Protein AF-A0A7J4BBR5-F1 (afdb_monomer)

Sequence (104 aa):
MASVSELLADIKDKISRIERDLGEEKISLDKLHELRETANTILPEIKSCRKQVESYPPEHEETKKQILKELDGYEERYLDLAIKLTELLTKKENSEFEKLKKKE

Foldseek 3Di:
DDDLVRLLVLLVVLLVVLVVLLPDPDRDLVRLVVNLVSLVVNVVSLVVSLVVLVPDDVVCVVVSVVSPVSSVVSVVSSVVSNVSSVVVNVVVVVVVVVVVVVVD

pLDDT: mean 88.52, std 6.21, range [53.44, 93.56]

Radius of gyration: 17.73 Å; Cα contacts (8 Å, |Δi|>4): 57; chains: 1; bounding box: 40×23×57 Å

Mean predicted aligned error: 5.18 Å

Secondary structure (DSSP, 8-state):
---HHHHHHHHHHHHHHHHHHHT-TT--HHHHHHHHHHHHHHHHHHHHHHHHHHTS-GGGHHHHHHHHHHHHHHHHHHHHHHHHHHHHHHHHHHHHHHHHHTT-

Solvent-accessible surface area (backbone atoms only — not comparable to full-atom values): 5888 Å² total; per-residue (Å²): 130,84,50,64,69,55,52,51,51,50,47,49,51,55,52,53,49,48,56,53,56,69,66,43,94,77,67,50,70,69,55,52,50,54,47,49,57,54,53,67,51,41,60,60,48,49,53,50,41,50,55,56,46,68,68,53,60,75,94,42,48,68,61,35,52,52,52,53,53,51,47,51,54,50,51,55,52,48,51,54,49,52,50,54,51,50,54,52,49,55,54,49,54,51,53,52,50,56,54,53,67,73,74,110

Nearest PDB structures (foldseek):
  8eja-assembly1_B  TM=4.841E-01  e=1.714E+00  synthetic construct

Structure (mmCIF, N/CA/C/O backbone):
data_AF-A0A7J4BBR5-F1
#
_entry.id   AF-A0A7J4BBR5-F1
#
loop_
_atom_site.group_PDB
_atom_site.id
_atom_site.type_symbol
_atom_site.label_atom_id
_atom_site.label_alt_id
_atom_site.label_comp_id
_atom_site.label_asym_id
_atom_site.label_entity_id
_atom_site.label_seq_id
_atom_site.pdbx_PDB_ins_code
_atom_site.Cartn_x
_atom_site.Cartn_y
_atom_site.Cartn_z
_atom_site.occupancy
_atom_site.B_iso_or_equiv
_atom_site.auth_seq_id
_atom_site.auth_comp_id
_atom_site.auth_asym_id
_atom_site.auth_atom_id
_atom_site.pdbx_PDB_model_num
ATOM 1 N N . MET A 1 1 ? -0.664 -11.228 -19.838 1.00 58.75 1 MET A N 1
ATOM 2 C CA . MET A 1 1 ? 0.210 -10.640 -18.801 1.00 58.75 1 MET A CA 1
ATOM 3 C C . MET A 1 1 ? -0.090 -9.156 -18.788 1.00 58.75 1 MET A C 1
ATOM 5 O O . MET A 1 1 ? -0.140 -8.599 -19.875 1.00 58.75 1 MET A O 1
ATOM 9 N N . ALA A 1 2 ? -0.370 -8.560 -17.626 1.00 71.81 2 ALA A N 1
ATOM 10 C CA . ALA A 1 2 ? -0.524 -7.108 -17.528 1.00 71.81 2 ALA A CA 1
ATOM 11 C C . ALA A 1 2 ? 0.823 -6.436 -17.820 1.00 71.81 2 ALA A C 1
ATOM 13 O O . ALA A 1 2 ? 1.865 -6.942 -17.393 1.00 71.81 2 ALA A O 1
ATOM 14 N N . SER A 1 3 ? 0.793 -5.337 -18.562 1.00 85.69 3 SER A N 1
ATOM 15 C CA . SER A 1 3 ? 1.984 -4.565 -18.906 1.00 85.69 3 SER A CA 1
ATOM 16 C C . SER A 1 3 ? 2.498 -3.807 -17.679 1.00 85.69 3 SER A C 1
ATOM 18 O O . SER A 1 3 ? 1.718 -3.423 -16.809 1.00 85.69 3 SER A O 1
ATOM 20 N N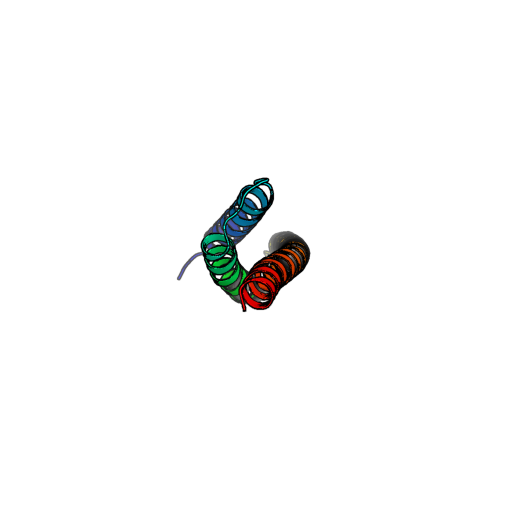 . VAL A 1 4 ? 3.799 -3.510 -17.630 1.00 86.06 4 VAL A N 1
ATOM 21 C CA . VAL A 1 4 ? 4.411 -2.684 -16.568 1.00 86.06 4 VAL A CA 1
ATOM 22 C C . VAL A 1 4 ? 3.653 -1.368 -16.353 1.00 86.06 4 VAL A C 1
ATOM 24 O O . VAL A 1 4 ? 3.405 -0.977 -15.218 1.00 86.06 4 VAL A O 1
ATOM 27 N N . SER A 1 5 ? 3.225 -0.708 -17.432 1.00 84.12 5 SER A N 1
ATOM 28 C CA . SER A 1 5 ?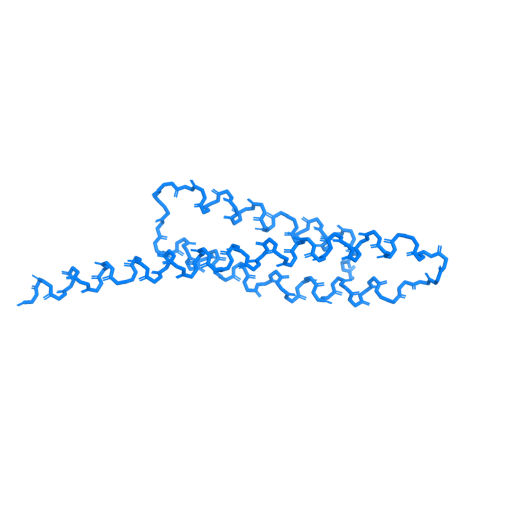 2.450 0.537 -17.359 1.00 84.12 5 SER A CA 1
ATOM 29 C C . SER A 1 5 ? 1.062 0.356 -16.740 1.00 84.12 5 SER A C 1
ATOM 31 O O . SER A 1 5 ? 0.591 1.253 -16.048 1.00 84.12 5 SER A O 1
ATOM 33 N N . GLU A 1 6 ? 0.417 -0.792 -16.960 1.00 88.44 6 GLU A N 1
ATOM 34 C CA . GLU A 1 6 ? -0.882 -1.107 -16.353 1.00 88.44 6 GLU A CA 1
ATOM 35 C C . GLU A 1 6 ? -0.718 -1.380 -14.856 1.00 88.44 6 GLU A C 1
ATOM 37 O O . GLU A 1 6 ? -1.469 -0.836 -14.054 1.00 88.44 6 GLU A O 1
ATOM 42 N N . LEU A 1 7 ? 0.317 -2.138 -14.472 1.00 88.44 7 LEU A N 1
ATOM 43 C CA . LEU A 1 7 ? 0.649 -2.385 -13.065 1.00 88.44 7 LEU A CA 1
ATOM 44 C C . LEU A 1 7 ? 0.983 -1.087 -12.320 1.00 88.44 7 LEU A C 1
ATOM 46 O O . LEU A 1 7 ? 0.508 -0.880 -11.211 1.00 88.44 7 LEU A O 1
ATOM 50 N N . LEU A 1 8 ? 1.766 -0.191 -12.928 1.00 88.56 8 LEU A N 1
ATOM 51 C CA . LEU A 1 8 ? 2.079 1.118 -12.343 1.00 88.56 8 LEU A CA 1
ATOM 52 C C . LEU A 1 8 ? 0.832 1.980 -12.152 1.00 88.56 8 LEU A C 1
ATOM 54 O O . LEU A 1 8 ? 0.680 2.618 -11.111 1.00 88.56 8 LEU A O 1
ATOM 58 N N . ALA A 1 9 ? -0.050 2.013 -13.153 1.00 90.50 9 ALA A N 1
ATOM 59 C CA . ALA A 1 9 ? -1.294 2.764 -13.070 1.00 90.50 9 ALA A CA 1
ATOM 60 C C . ALA A 1 9 ? -2.205 2.215 -11.961 1.00 90.50 9 ALA A C 1
ATOM 62 O O . ALA A 1 9 ? -2.767 2.999 -11.200 1.00 90.50 9 ALA A O 1
ATOM 63 N N . ASP A 1 10 ? -2.293 0.891 -11.835 1.00 92.69 10 ASP A N 1
ATOM 64 C CA . ASP A 1 10 ? -3.084 0.221 -10.804 1.00 92.69 10 ASP A CA 1
ATOM 65 C C . ASP A 1 10 ? -2.522 0.460 -9.390 1.00 92.69 10 ASP A C 1
ATOM 67 O O . ASP A 1 10 ? -3.259 0.875 -8.495 1.00 92.69 10 ASP A O 1
ATOM 71 N N . ILE A 1 11 ? -1.199 0.333 -9.202 1.00 91.88 11 ILE A N 1
ATOM 72 C CA . ILE A 1 11 ? -0.513 0.672 -7.940 1.00 91.88 11 ILE A CA 1
ATOM 73 C C . ILE A 1 11 ? -0.821 2.118 -7.541 1.00 91.88 11 ILE A C 1
ATOM 75 O O . ILE A 1 11 ? -1.170 2.393 -6.390 1.00 91.88 11 ILE A O 1
ATOM 79 N N . LYS A 1 12 ? -0.713 3.049 -8.494 1.00 92.94 12 LYS A N 1
ATOM 80 C CA . LYS A 1 12 ? -0.997 4.465 -8.261 1.00 92.94 12 LYS A CA 1
ATOM 81 C C . LYS A 1 12 ? -2.452 4.688 -7.851 1.00 92.94 12 LYS A C 1
ATOM 83 O O . LYS A 1 12 ? -2.688 5.415 -6.889 1.00 92.94 12 LYS A O 1
ATOM 88 N N . ASP A 1 13 ? -3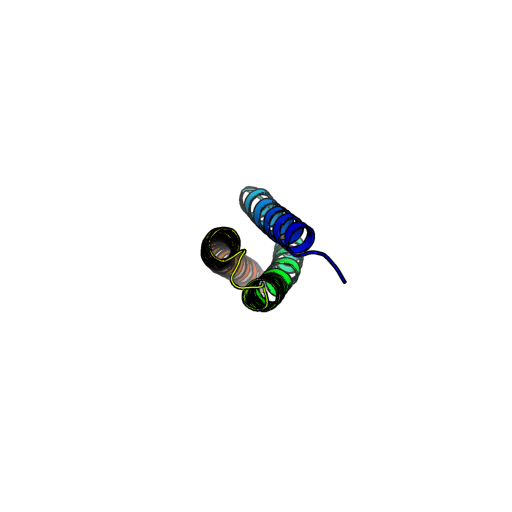.408 4.075 -8.548 1.00 92.94 13 ASP A N 1
ATOM 89 C CA . ASP A 1 13 ? -4.834 4.197 -8.228 1.00 92.94 13 ASP A CA 1
ATOM 90 C C . ASP A 1 13 ? -5.140 3.668 -6.821 1.00 92.94 13 ASP A C 1
ATOM 92 O O . ASP A 1 13 ? -5.752 4.370 -6.013 1.00 92.94 13 ASP A O 1
ATOM 96 N N . LYS A 1 14 ? -4.615 2.485 -6.475 1.00 92.44 14 LYS A N 1
ATOM 97 C CA . LYS A 1 14 ? -4.763 1.884 -5.142 1.00 92.44 14 LYS A CA 1
ATOM 98 C C . LYS A 1 14 ? -4.187 2.767 -4.037 1.00 92.44 14 LYS A C 1
ATOM 100 O O . LYS A 1 14 ? -4.865 2.992 -3.033 1.00 92.44 14 LYS A O 1
ATOM 105 N N . ILE A 1 15 ? -2.975 3.299 -4.221 1.00 92.75 15 ILE A N 1
ATOM 106 C CA . ILE A 1 15 ? -2.349 4.232 -3.268 1.00 92.75 15 ILE A CA 1
ATOM 107 C C . ILE A 1 15 ? -3.217 5.484 -3.112 1.00 92.75 15 ILE A C 1
ATOM 109 O O . ILE A 1 15 ? -3.592 5.823 -1.993 1.00 92.75 15 ILE A O 1
ATOM 113 N N . SER A 1 16 ? -3.610 6.127 -4.216 1.00 92.50 16 SER A N 1
ATOM 114 C CA . SER A 1 16 ? -4.441 7.338 -4.181 1.00 92.50 16 SER A CA 1
ATOM 115 C C . SER A 1 16 ? -5.817 7.104 -3.554 1.00 92.50 16 SER A C 1
ATOM 117 O O . SER A 1 16 ? -6.342 7.982 -2.867 1.00 92.50 16 SER A O 1
ATOM 119 N N . ARG A 1 17 ? -6.404 5.920 -3.746 1.00 91.50 17 ARG A N 1
ATOM 120 C CA . ARG A 1 17 ? -7.647 5.527 -3.082 1.00 91.50 17 ARG A CA 1
ATOM 121 C C . ARG A 1 17 ? -7.451 5.428 -1.573 1.00 91.50 17 ARG A C 1
ATOM 123 O O . ARG A 1 17 ? -8.215 6.040 -0.838 1.00 91.50 17 ARG A O 1
ATOM 130 N N . ILE A 1 18 ? -6.411 4.735 -1.108 1.00 90.44 18 ILE A N 1
ATOM 131 C CA . ILE A 1 18 ? -6.110 4.642 0.329 1.00 90.44 18 ILE A CA 1
ATOM 132 C C . ILE A 1 18 ? -5.840 6.030 0.921 1.00 90.44 18 ILE A C 1
ATOM 134 O O . ILE A 1 18 ? -6.385 6.339 1.974 1.00 90.44 18 ILE A O 1
ATOM 138 N N . GLU A 1 19 ? -5.060 6.883 0.248 1.00 91.06 19 GLU A N 1
ATOM 139 C CA . GLU A 1 19 ? -4.791 8.263 0.686 1.00 91.06 19 GLU A CA 1
ATOM 140 C C . GLU A 1 19 ? -6.079 9.067 0.879 1.00 91.06 19 GLU A C 1
ATOM 142 O O . GLU A 1 19 ? -6.249 9.742 1.895 1.00 91.06 19 GLU A O 1
ATOM 147 N N . ARG A 1 20 ? -7.000 8.982 -0.086 1.00 91.50 20 ARG A N 1
ATOM 148 C CA . ARG A 1 20 ? -8.275 9.698 -0.034 1.00 91.50 20 ARG A CA 1
ATOM 149 C C . ARG A 1 20 ? -9.169 9.179 1.085 1.00 91.50 20 ARG A C 1
ATOM 151 O O . ARG A 1 20 ? -9.674 9.983 1.861 1.00 91.50 20 ARG A O 1
ATOM 158 N N . ASP A 1 21 ? -9.364 7.865 1.160 1.00 89.94 21 ASP A N 1
ATOM 159 C CA . ASP A 1 21 ? -10.245 7.249 2.153 1.00 89.94 21 ASP A CA 1
ATOM 160 C C . ASP A 1 21 ? -9.670 7.426 3.584 1.00 89.94 21 ASP A C 1
ATOM 162 O O . ASP A 1 21 ? -10.420 7.677 4.525 1.00 89.94 21 ASP A O 1
ATOM 166 N N . LEU A 1 22 ? -8.340 7.402 3.768 1.00 86.50 22 LEU A N 1
ATOM 167 C CA . LEU A 1 22 ? -7.693 7.735 5.050 1.00 86.50 22 LEU A CA 1
ATOM 168 C C . LEU A 1 22 ? -7.814 9.216 5.435 1.00 86.50 22 LEU A C 1
ATOM 170 O O . LEU A 1 22 ? -7.745 9.545 6.619 1.00 86.50 22 LEU A O 1
ATOM 174 N N . GLY A 1 23 ? -7.979 10.106 4.455 1.00 84.06 23 GLY A N 1
ATOM 175 C CA . GLY A 1 23 ? -8.245 11.525 4.681 1.00 84.06 23 GLY A CA 1
ATOM 176 C C . GLY A 1 23 ? -9.659 11.817 5.194 1.00 84.06 23 GLY A C 1
ATOM 177 O O . GLY A 1 23 ? -9.928 12.945 5.609 1.00 84.06 23 GLY A O 1
ATOM 178 N N . GLU A 1 24 ? -10.568 10.836 5.187 1.00 86.12 24 GLU A N 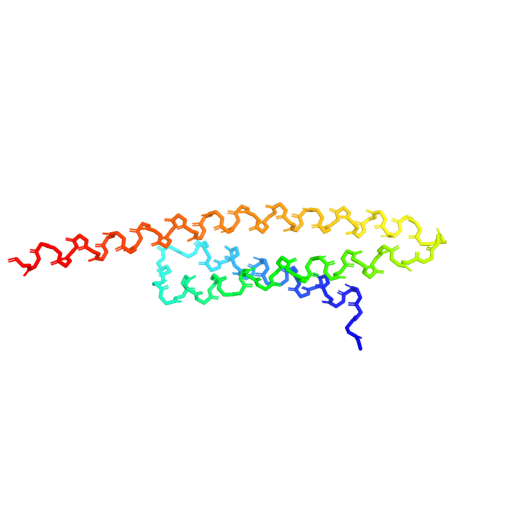1
ATOM 179 C CA . GLU A 1 24 ? -11.923 11.017 5.701 1.00 86.12 24 GLU A CA 1
ATOM 180 C C . GLU A 1 24 ? -11.955 11.031 7.239 1.00 86.12 24 GLU A C 1
ATOM 182 O O . GLU A 1 24 ? -11.564 10.080 7.915 1.00 86.12 24 GLU A O 1
ATOM 187 N N . GLU A 1 25 ? -12.521 12.099 7.812 1.00 74.00 25 GLU A N 1
ATOM 188 C CA . GLU A 1 25 ? -12.598 12.328 9.265 1.00 74.00 25 GLU A CA 1
ATOM 189 C C . GLU A 1 25 ? -13.337 11.204 10.029 1.00 74.00 25 GLU A C 1
ATOM 191 O O . GLU A 1 25 ? -13.118 10.992 11.225 1.00 74.00 25 GLU A O 1
ATOM 196 N N . LYS A 1 26 ? -14.219 10.459 9.348 1.00 80.12 26 LYS A N 1
ATOM 197 C CA . LYS A 1 26 ? -15.065 9.408 9.937 1.00 80.12 26 LYS A CA 1
ATOM 198 C C . LYS A 1 26 ? -15.036 8.101 9.146 1.00 80.12 26 LYS A C 1
ATOM 200 O O . LYS A 1 26 ? -16.081 7.544 8.825 1.00 80.12 26 LYS A O 1
ATOM 205 N N . ILE A 1 27 ? -13.848 7.564 8.905 1.00 86.69 27 ILE A N 1
ATOM 206 C CA . ILE A 1 27 ? -13.714 6.201 8.378 1.00 86.69 27 ILE A CA 1
ATOM 207 C C . ILE A 1 27 ? -14.259 5.160 9.377 1.00 86.69 27 ILE A C 1
ATOM 209 O O . ILE A 1 27 ? -14.084 5.320 10.587 1.00 86.69 27 ILE A O 1
ATOM 213 N N . SER A 1 28 ? -14.955 4.113 8.927 1.00 88.38 28 SER A N 1
ATOM 214 C CA . SER A 1 28 ? -15.444 3.019 9.790 1.00 88.38 28 SER A CA 1
ATOM 215 C C . SER A 1 28 ? -14.369 1.945 10.022 1.00 88.38 28 SER A C 1
ATOM 217 O O . SER A 1 28 ? -13.340 1.940 9.350 1.00 88.38 28 SER A O 1
ATOM 219 N N . LEU A 1 29 ? -14.583 1.048 10.995 1.00 87.81 29 LEU A N 1
ATOM 220 C CA . LEU A 1 29 ? -13.658 -0.065 11.249 1.00 87.81 29 LEU A CA 1
ATOM 221 C C . LEU A 1 29 ? -13.617 -1.034 10.055 1.00 87.81 29 LEU A C 1
ATOM 223 O O . LEU A 1 29 ? -12.536 -1.300 9.542 1.00 87.81 29 LEU A O 1
ATOM 227 N N . ASP A 1 30 ? -14.781 -1.467 9.551 1.00 88.94 30 ASP A N 1
ATOM 228 C CA . ASP A 1 30 ? -14.895 -2.274 8.323 1.00 88.94 30 ASP A CA 1
ATOM 229 C C . ASP A 1 30 ? -14.115 -1.663 7.163 1.00 88.94 30 ASP A C 1
ATOM 231 O O . ASP A 1 30 ? -13.308 -2.330 6.522 1.00 88.94 30 ASP A O 1
ATOM 235 N N . LYS A 1 31 ? -14.282 -0.355 6.949 1.00 90.44 31 LYS A N 1
ATOM 236 C CA . LYS A 1 31 ? -13.607 0.341 5.861 1.00 90.44 31 LYS A CA 1
ATOM 237 C C . LYS A 1 31 ? -12.089 0.335 6.028 1.00 90.44 31 LYS A C 1
ATOM 239 O O . LYS A 1 31 ? -11.367 0.154 5.054 1.00 90.44 31 LYS A O 1
ATOM 244 N N . LEU A 1 32 ? -11.589 0.501 7.253 1.00 90.38 32 LEU A N 1
ATOM 245 C CA . LEU A 1 32 ? -10.159 0.375 7.532 1.00 90.38 32 LEU A CA 1
ATOM 246 C C . LEU A 1 32 ? -9.639 -1.047 7.272 1.00 90.38 32 LEU A C 1
ATOM 248 O O . LEU A 1 32 ? -8.517 -1.189 6.789 1.00 90.38 32 LEU A O 1
ATOM 252 N N . HIS A 1 33 ? -10.431 -2.088 7.548 1.00 90.69 33 HIS A N 1
ATOM 253 C CA . HIS A 1 33 ? -10.075 -3.464 7.189 1.00 90.69 33 HIS A CA 1
ATOM 254 C C . HIS A 1 33 ? -10.024 -3.658 5.669 1.00 90.69 33 HIS A C 1
ATOM 256 O O . HIS A 1 33 ? -9.018 -4.163 5.176 1.00 90.69 33 HIS A O 1
ATOM 262 N N . GLU A 1 34 ? -11.018 -3.173 4.919 1.00 92.25 34 GLU A N 1
ATOM 263 C CA . GLU A 1 34 ? -11.006 -3.216 3.447 1.00 92.25 34 GLU A CA 1
ATOM 264 C C . GLU A 1 34 ? -9.775 -2.501 2.861 1.00 92.25 34 GLU A C 1
ATOM 266 O O . GLU A 1 34 ? -9.107 -2.993 1.944 1.00 92.25 34 GLU A O 1
ATOM 271 N N . LEU A 1 35 ? -9.441 -1.327 3.406 1.00 91.94 35 LEU A N 1
ATOM 272 C CA . LEU A 1 35 ? -8.244 -0.590 3.011 1.00 91.94 35 LEU A CA 1
ATOM 273 C C . LEU A 1 35 ? -6.963 -1.350 3.382 1.00 91.94 35 LEU A C 1
ATOM 275 O O . LEU A 1 35 ? -6.013 -1.323 2.604 1.00 91.94 35 LEU A O 1
ATOM 279 N N . ARG A 1 36 ? -6.929 -2.065 4.516 1.00 90.19 36 ARG A N 1
ATOM 280 C CA . ARG A 1 36 ? -5.799 -2.928 4.903 1.00 90.19 36 ARG A CA 1
ATOM 281 C C . ARG A 1 36 ? -5.587 -4.057 3.908 1.00 90.19 36 ARG A C 1
ATOM 283 O O . ARG A 1 36 ? -4.453 -4.331 3.525 1.00 90.19 36 ARG A O 1
ATOM 290 N N . GLU A 1 37 ? -6.664 -4.721 3.506 1.00 91.19 37 GLU A N 1
ATOM 291 C CA . GLU A 1 37 ? -6.609 -5.790 2.513 1.00 91.19 37 GLU A CA 1
ATOM 292 C C . GLU A 1 37 ? -6.114 -5.256 1.173 1.00 91.19 37 GLU A C 1
ATOM 294 O O . GLU A 1 37 ? -5.193 -5.827 0.591 1.00 91.19 37 GLU A O 1
ATOM 299 N N . THR A 1 38 ? -6.634 -4.103 0.744 1.00 90.75 38 THR A N 1
ATOM 300 C CA . THR A 1 38 ? -6.163 -3.416 -0.465 1.00 90.75 38 THR A CA 1
ATOM 301 C C . THR A 1 38 ? -4.676 -3.078 -0.355 1.00 90.75 38 THR A C 1
ATOM 303 O O . THR A 1 38 ? -3.904 -3.413 -1.252 1.00 90.75 38 THR A O 1
ATOM 306 N N . ALA A 1 39 ? -4.241 -2.494 0.764 1.00 89.81 39 ALA A N 1
ATOM 307 C CA . ALA A 1 39 ? -2.846 -2.153 1.019 1.00 89.81 39 ALA A CA 1
ATOM 308 C C . ALA A 1 39 ? -1.936 -3.389 0.903 1.00 89.81 39 ALA A C 1
ATOM 310 O O . ALA A 1 39 ? -0.925 -3.351 0.203 1.00 89.81 39 ALA A O 1
ATOM 311 N N . ASN A 1 40 ? -2.334 -4.524 1.483 1.00 88.88 40 ASN A N 1
ATOM 312 C CA . ASN A 1 40 ? -1.563 -5.768 1.417 1.00 88.88 40 ASN A CA 1
ATOM 313 C C . ASN A 1 40 ? -1.328 -6.281 -0.018 1.00 88.88 40 ASN A C 1
ATOM 315 O O . ASN A 1 40 ? -0.387 -7.046 -0.233 1.00 88.88 40 ASN A O 1
ATOM 319 N N . THR A 1 41 ? -2.139 -5.865 -0.999 1.00 91.06 41 THR A N 1
ATOM 320 C CA . THR A 1 41 ? -1.936 -6.214 -2.419 1.00 91.06 41 THR A CA 1
ATOM 321 C C . THR A 1 41 ? -0.916 -5.322 -3.135 1.00 91.06 41 THR A C 1
ATOM 323 O O . THR A 1 41 ? -0.264 -5.777 -4.071 1.00 91.06 41 THR A O 1
ATOM 326 N N . ILE A 1 42 ? -0.679 -4.102 -2.648 1.00 91.56 42 ILE A N 1
ATOM 327 C CA . ILE A 1 42 ? 0.171 -3.110 -3.324 1.00 91.56 42 ILE A CA 1
ATOM 328 C C . ILE A 1 42 ? 1.645 -3.525 -3.298 1.00 91.56 42 ILE A C 1
ATOM 330 O O . ILE A 1 42 ? 2.328 -3.492 -4.320 1.00 91.56 42 ILE A O 1
ATOM 334 N N . LEU A 1 43 ? 2.153 -3.963 -2.143 1.00 90.19 43 LEU A N 1
ATOM 335 C CA . LEU A 1 43 ? 3.551 -4.381 -2.006 1.00 90.19 43 LEU A CA 1
ATOM 336 C C . LEU A 1 43 ? 3.938 -5.543 -2.951 1.00 90.19 43 LEU A C 1
ATOM 338 O O . LEU A 1 43 ? 4.987 -5.458 -3.601 1.00 90.19 43 LEU A O 1
ATOM 342 N N . PRO A 1 44 ? 3.161 -6.643 -3.063 1.00 91.81 44 PRO A N 1
ATOM 343 C CA . PRO A 1 44 ? 3.472 -7.687 -4.034 1.00 91.81 44 PRO A CA 1
ATOM 344 C C . PRO A 1 44 ? 3.369 -7.204 -5.488 1.00 91.81 44 PRO A C 1
ATOM 346 O O . PRO A 1 44 ? 4.163 -7.657 -6.315 1.00 91.81 44 PRO A O 1
ATOM 349 N N . GLU A 1 45 ? 2.479 -6.263 -5.807 1.00 92.56 45 GLU A N 1
ATOM 350 C CA . GLU A 1 45 ? 2.392 -5.669 -7.148 1.00 92.56 45 GLU A CA 1
ATOM 351 C C . GLU A 1 45 ? 3.602 -4.799 -7.488 1.00 92.56 45 GLU A C 1
ATOM 353 O O . GLU A 1 45 ? 4.173 -4.963 -8.567 1.00 92.56 45 GLU A O 1
ATOM 358 N N . ILE A 1 46 ? 4.074 -3.968 -6.552 1.00 91.56 46 ILE A N 1
ATOM 359 C CA . ILE A 1 46 ? 5.323 -3.201 -6.691 1.00 91.56 46 ILE A CA 1
ATOM 360 C C . ILE A 1 46 ? 6.491 -4.152 -6.970 1.00 91.56 46 ILE A C 1
ATOM 362 O O . ILE A 1 46 ? 7.254 -3.949 -7.917 1.00 91.56 46 ILE A O 1
ATOM 366 N N . LYS A 1 47 ? 6.608 -5.244 -6.201 1.00 91.56 47 LYS A N 1
ATOM 367 C CA . LYS A 1 47 ? 7.659 -6.257 -6.401 1.00 91.56 47 LYS A CA 1
ATOM 368 C C . LYS A 1 47 ? 7.546 -6.963 -7.752 1.00 91.56 47 LYS A C 1
ATOM 370 O O . LYS A 1 47 ? 8.566 -7.232 -8.386 1.00 91.56 47 LYS A O 1
ATOM 375 N N . SER A 1 48 ? 6.328 -7.275 -8.191 1.00 91.44 48 SER A N 1
ATOM 376 C CA . SER A 1 48 ? 6.065 -7.864 -9.508 1.00 91.44 48 SER A CA 1
ATOM 377 C C . SER A 1 48 ? 6.490 -6.912 -10.630 1.00 91.44 48 SER A C 1
ATOM 379 O O . SER A 1 48 ? 7.245 -7.303 -11.521 1.00 91.44 48 SER A O 1
ATOM 381 N N . CYS A 1 49 ? 6.095 -5.640 -10.538 1.00 91.25 49 CYS A N 1
ATOM 382 C CA . CYS A 1 49 ? 6.458 -4.604 -11.497 1.00 91.25 49 CYS A CA 1
ATOM 383 C C . CYS A 1 49 ? 7.979 -4.389 -11.545 1.00 91.25 49 CYS A C 1
ATOM 385 O O . CYS A 1 49 ? 8.559 -4.370 -12.630 1.00 91.25 49 CYS A O 1
ATOM 387 N N . ARG A 1 50 ? 8.647 -4.331 -10.383 1.00 91.75 50 ARG A N 1
ATOM 388 C CA . ARG A 1 50 ? 10.112 -4.234 -10.278 1.00 91.75 50 ARG A CA 1
ATOM 389 C C . ARG A 1 50 ? 10.802 -5.377 -11.026 1.00 91.75 50 ARG A C 1
ATOM 391 O O . ARG A 1 50 ? 11.653 -5.104 -11.862 1.00 91.75 50 ARG A O 1
ATOM 398 N N . LYS A 1 51 ? 10.375 -6.630 -10.833 1.00 91.50 51 LYS A N 1
ATOM 399 C CA . LYS A 1 51 ? 10.943 -7.788 -11.555 1.00 91.50 51 LYS A CA 1
ATOM 400 C C . LYS A 1 51 ? 10.770 -7.705 -13.075 1.00 91.50 51 LYS A C 1
ATOM 402 O O . LYS A 1 51 ? 11.686 -8.066 -13.816 1.00 91.50 51 LYS A O 1
ATOM 407 N N . GLN A 1 52 ? 9.610 -7.247 -13.550 1.00 90.62 52 GLN A N 1
ATOM 408 C CA . GLN A 1 52 ? 9.374 -7.077 -14.988 1.00 90.62 52 GLN A CA 1
ATOM 409 C C . GLN A 1 52 ? 10.286 -5.998 -15.578 1.00 90.62 52 GLN A C 1
ATOM 411 O O . GLN A 1 52 ? 10.916 -6.215 -16.608 1.00 90.62 52 GLN A O 1
ATOM 416 N N . VAL A 1 53 ? 10.409 -4.869 -14.881 1.00 89.81 53 VAL A N 1
ATOM 417 C CA . VAL A 1 53 ? 11.268 -3.742 -15.265 1.00 89.81 53 VAL A CA 1
ATOM 418 C C . VAL A 1 53 ? 12.745 -4.125 -15.218 1.00 89.81 53 VAL A C 1
ATOM 420 O O . VAL A 1 53 ? 13.528 -3.729 -16.078 1.00 89.81 53 VAL A O 1
ATOM 423 N N . GLU A 1 54 ? 13.151 -4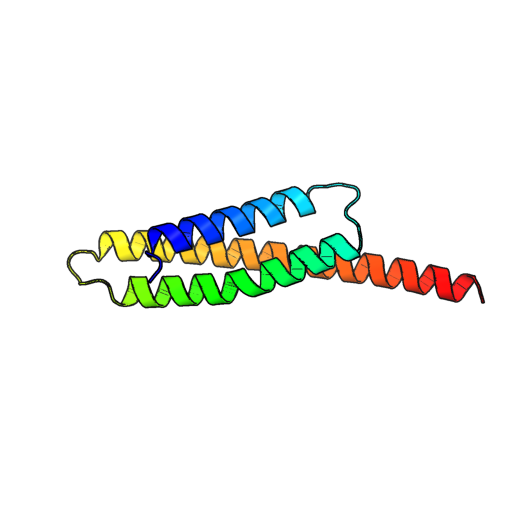.935 -14.244 1.00 88.69 54 GLU A N 1
ATOM 424 C CA . GLU A 1 54 ? 14.517 -5.443 -14.170 1.00 88.69 54 GLU A CA 1
ATOM 425 C C . GLU A 1 54 ? 14.886 -6.322 -15.364 1.00 88.69 54 GLU A C 1
ATOM 427 O O . GLU A 1 54 ? 16.050 -6.297 -15.770 1.00 88.69 54 GLU A O 1
ATOM 432 N N . SER A 1 55 ? 13.893 -7.001 -15.946 1.00 89.31 55 SER A N 1
ATOM 433 C C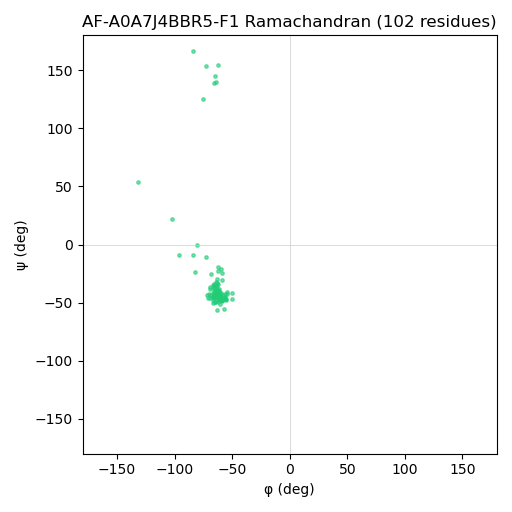A . SER A 1 55 ? 14.020 -7.851 -17.134 1.00 89.31 55 SER A CA 1
ATOM 434 C C . SER A 1 55 ? 14.030 -7.071 -18.456 1.00 89.31 55 SER A C 1
ATOM 436 O O . SER A 1 55 ? 14.132 -7.687 -19.516 1.00 89.31 55 SER A O 1
ATOM 438 N N . TYR A 1 56 ? 13.911 -5.737 -18.426 1.00 87.50 56 TYR A N 1
ATOM 439 C CA . TYR A 1 56 ? 13.983 -4.922 -19.640 1.00 87.50 56 TYR A CA 1
ATOM 440 C C . TYR A 1 56 ? 15.371 -5.003 -20.293 1.00 87.50 56 TYR A C 1
ATOM 442 O O . TYR A 1 56 ? 16.381 -5.068 -19.582 1.00 87.50 56 TYR A O 1
ATOM 450 N N . PRO A 1 57 ? 15.440 -4.959 -21.638 1.00 88.81 57 PRO A N 1
ATOM 451 C CA . PRO A 1 57 ? 16.714 -4.931 -22.337 1.00 88.81 57 PRO A CA 1
ATOM 452 C C . PRO A 1 57 ? 17.521 -3.667 -21.984 1.00 88.81 57 PRO A C 1
ATOM 454 O O . PRO A 1 57 ? 16.941 -2.631 -21.644 1.00 88.81 57 PRO A O 1
ATOM 457 N N . PRO A 1 58 ? 18.862 -3.716 -22.095 1.00 86.62 58 PRO A N 1
ATOM 458 C CA . PRO A 1 58 ? 19.744 -2.604 -21.727 1.00 86.62 58 PRO A CA 1
ATOM 459 C C . PRO A 1 58 ? 19.512 -1.329 -22.554 1.00 86.62 58 PRO A C 1
ATOM 461 O O . PRO A 1 58 ? 19.799 -0.236 -22.078 1.00 86.62 58 PRO A O 1
ATOM 464 N N . GLU A 1 59 ? 18.936 -1.427 -23.755 1.00 89.38 59 GLU A N 1
ATOM 465 C CA . GLU A 1 59 ? 18.545 -0.259 -24.563 1.00 89.38 59 GLU A CA 1
ATOM 466 C C . GLU A 1 59 ? 17.475 0.622 -23.887 1.00 89.38 59 GLU A C 1
ATOM 468 O O . GLU A 1 59 ? 17.355 1.803 -24.199 1.00 89.38 59 GLU A O 1
ATOM 473 N N . HIS A 1 60 ? 16.746 0.077 -22.906 1.00 89.50 60 HIS A N 1
ATOM 474 C CA . HIS A 1 60 ? 15.753 0.790 -22.105 1.00 89.50 60 HIS A CA 1
ATOM 475 C C . HIS A 1 60 ? 16.276 1.169 -20.711 1.00 89.50 60 HIS A C 1
ATOM 477 O O . HIS A 1 60 ? 15.477 1.386 -19.801 1.00 89.50 60 HIS A O 1
ATOM 483 N N . GLU A 1 61 ? 17.596 1.243 -20.504 1.00 88.12 61 GLU A N 1
ATOM 484 C CA . GLU A 1 61 ? 18.191 1.510 -19.185 1.00 88.12 61 GLU A CA 1
ATOM 485 C C . GLU A 1 61 ? 17.657 2.801 -18.541 1.00 88.12 61 GLU A C 1
ATOM 487 O O . GLU A 1 61 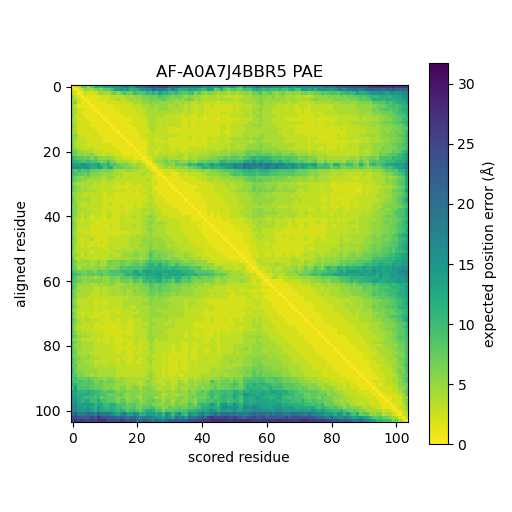? 17.361 2.822 -17.344 1.00 88.12 61 GLU A O 1
ATOM 492 N N . GLU A 1 62 ? 17.479 3.869 -19.322 1.00 90.81 62 GLU A N 1
ATOM 493 C CA . GLU A 1 62 ? 16.952 5.138 -18.810 1.00 90.81 62 GLU A CA 1
ATOM 494 C C . GLU A 1 62 ? 15.488 5.013 -18.367 1.00 90.81 62 GLU A C 1
ATOM 496 O O . GLU A 1 62 ? 15.140 5.407 -17.252 1.00 90.81 62 GLU A O 1
ATOM 501 N N . THR A 1 63 ? 14.647 4.369 -19.179 1.00 88.50 63 THR A N 1
ATOM 502 C CA . THR A 1 63 ? 13.251 4.072 -18.828 1.00 88.50 63 THR A CA 1
ATOM 503 C C . THR A 1 63 ? 13.166 3.159 -17.603 1.00 88.50 63 THR A C 1
ATOM 505 O O . THR A 1 63 ? 12.369 3.406 -16.702 1.00 88.50 63 THR A O 1
ATOM 508 N N . LYS A 1 64 ? 14.034 2.143 -17.513 1.00 90.94 64 LYS A N 1
ATOM 509 C CA . LYS A 1 64 ? 14.149 1.252 -16.352 1.00 90.94 64 LYS A CA 1
ATOM 510 C C . LYS A 1 64 ? 14.471 2.038 -15.084 1.00 90.94 64 LYS A C 1
ATOM 512 O O . LYS A 1 64 ? 13.793 1.859 -14.078 1.00 90.94 64 LYS A O 1
ATOM 517 N N . LYS A 1 65 ? 15.464 2.932 -15.124 1.00 91.56 65 LYS A N 1
ATOM 518 C CA . LYS A 1 65 ? 15.825 3.784 -13.977 1.00 91.56 65 LYS A CA 1
ATOM 519 C C . LYS A 1 65 ? 14.670 4.689 -13.551 1.00 91.56 65 LYS A C 1
ATOM 521 O O . LYS A 1 65 ? 14.431 4.819 -12.353 1.00 91.56 65 LYS A O 1
ATOM 526 N N . GLN A 1 66 ? 13.950 5.286 -14.503 1.00 91.81 66 GLN A N 1
ATOM 527 C CA . GLN A 1 66 ? 12.786 6.126 -14.203 1.00 91.81 66 GLN A CA 1
ATOM 528 C C . GLN A 1 66 ? 11.680 5.329 -13.506 1.00 91.81 66 GLN A C 1
ATOM 530 O O . GLN A 1 66 ? 11.239 5.724 -12.430 1.00 91.81 66 GLN A O 1
ATOM 535 N N . ILE A 1 67 ? 11.310 4.170 -14.055 1.00 91.50 67 ILE A N 1
ATOM 536 C CA . ILE A 1 67 ? 10.260 3.329 -13.474 1.00 91.50 67 ILE A CA 1
ATOM 537 C C . ILE A 1 67 ? 10.670 2.799 -12.096 1.00 91.50 67 ILE A C 1
ATOM 539 O O . ILE A 1 67 ? 9.860 2.800 -11.175 1.00 91.50 67 ILE A O 1
ATOM 543 N N . LEU A 1 68 ? 11.921 2.361 -11.922 1.00 91.75 68 LEU A N 1
ATOM 544 C CA . LEU A 1 68 ? 12.409 1.905 -10.617 1.00 91.75 68 LEU A CA 1
ATOM 545 C C . LEU A 1 68 ? 12.322 3.017 -9.567 1.00 91.75 68 LEU A C 1
ATOM 547 O O . LEU A 1 68 ? 11.853 2.756 -8.465 1.00 91.75 68 LEU A O 1
ATOM 551 N N . LYS A 1 69 ? 12.681 4.252 -9.936 1.00 92.88 69 LYS A N 1
ATOM 552 C CA . LYS A 1 69 ? 12.551 5.420 -9.059 1.00 92.88 69 LYS A CA 1
ATOM 553 C C . LYS A 1 69 ? 11.093 5.714 -8.694 1.00 92.88 69 LYS A C 1
ATOM 555 O O . LYS A 1 69 ? 10.814 6.078 -7.555 1.00 92.88 69 LYS A O 1
ATOM 560 N N . GLU A 1 70 ? 10.163 5.568 -9.637 1.00 91.94 70 GLU A N 1
ATOM 561 C CA . GLU A 1 70 ? 8.731 5.688 -9.340 1.00 91.94 70 GLU A CA 1
ATOM 562 C C . GLU A 1 70 ? 8.256 4.585 -8.387 1.00 91.94 70 GLU A C 1
ATOM 564 O O . GLU A 1 70 ? 7.539 4.877 -7.433 1.00 91.94 70 GLU A O 1
ATOM 569 N N . LEU A 1 71 ? 8.690 3.338 -8.599 1.00 92.44 71 LEU A N 1
ATOM 570 C CA . LEU A 1 71 ? 8.363 2.207 -7.726 1.00 92.44 71 LEU A CA 1
ATOM 571 C C . LEU A 1 71 ? 8.892 2.396 -6.301 1.00 92.44 71 LEU A C 1
ATOM 573 O O . LEU A 1 71 ? 8.163 2.088 -5.363 1.00 92.44 71 LEU A O 1
ATOM 577 N N . ASP A 1 72 ? 10.103 2.934 -6.132 1.00 92.56 72 ASP A N 1
ATOM 578 C CA . ASP A 1 72 ? 10.629 3.313 -4.813 1.00 92.56 72 ASP A CA 1
ATOM 579 C C . ASP A 1 72 ? 9.726 4.358 -4.141 1.00 92.56 72 ASP A C 1
ATOM 581 O O . ASP A 1 72 ? 9.308 4.175 -3.000 1.00 92.56 72 ASP A O 1
ATOM 585 N N . GLY A 1 73 ? 9.318 5.399 -4.876 1.00 93.56 73 GLY A N 1
ATOM 586 C CA . GLY A 1 73 ? 8.399 6.412 -4.350 1.00 93.56 73 GLY A CA 1
ATOM 587 C C . GLY A 1 73 ? 7.017 5.855 -3.977 1.00 93.56 73 GLY A C 1
ATOM 588 O O . GLY A 1 73 ? 6.417 6.292 -2.992 1.00 93.56 73 GLY A O 1
ATOM 589 N N . TYR A 1 74 ? 6.500 4.881 -4.732 1.00 92.75 74 TYR A N 1
ATOM 590 C CA . TYR A 1 74 ? 5.262 4.181 -4.382 1.00 92.75 74 TYR A CA 1
ATOM 591 C C . TYR A 1 74 ? 5.431 3.287 -3.152 1.00 92.75 74 TYR A C 1
ATOM 593 O O . TYR A 1 74 ? 4.522 3.241 -2.327 1.00 92.75 74 TYR A O 1
ATOM 601 N N . GLU A 1 75 ? 6.573 2.615 -2.997 1.00 92.38 75 GLU A N 1
ATOM 602 C CA . GLU A 1 75 ? 6.874 1.789 -1.823 1.00 92.38 75 GLU A CA 1
ATOM 603 C C . GLU A 1 75 ? 6.959 2.644 -0.552 1.00 92.38 75 GLU A C 1
ATOM 605 O O . GLU A 1 75 ? 6.329 2.308 0.451 1.00 92.38 75 GLU A O 1
ATOM 610 N N . GLU A 1 76 ? 7.638 3.793 -0.606 1.00 92.75 76 GLU A N 1
ATOM 611 C CA . GLU A 1 76 ? 7.706 4.738 0.516 1.00 92.75 76 GLU A CA 1
ATOM 612 C C . GLU A 1 76 ? 6.318 5.256 0.917 1.00 92.75 76 GLU A C 1
ATOM 614 O O . GLU A 1 76 ? 5.949 5.216 2.094 1.00 92.75 76 GLU A O 1
ATOM 619 N 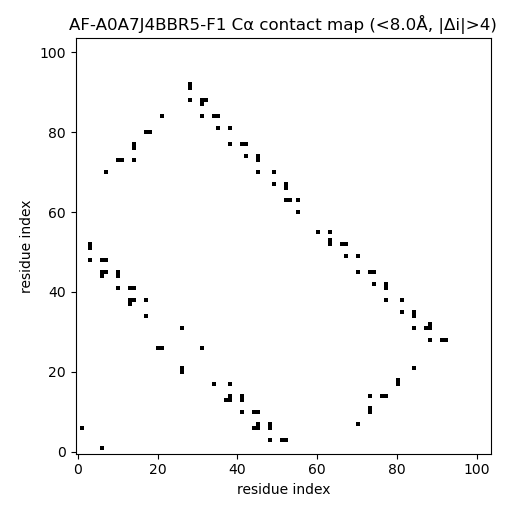N . ARG A 1 77 ? 5.510 5.693 -0.060 1.00 92.44 77 ARG A N 1
ATOM 620 C CA . ARG A 1 77 ? 4.130 6.144 0.195 1.00 92.44 77 ARG A CA 1
ATOM 621 C C . ARG A 1 77 ? 3.263 5.033 0.765 1.00 92.44 77 ARG A C 1
ATOM 623 O O . ARG A 1 77 ? 2.503 5.262 1.701 1.00 92.44 77 ARG A O 1
ATOM 630 N N . TYR A 1 78 ? 3.379 3.830 0.213 1.00 92.19 78 TYR A N 1
ATOM 631 C CA . TYR A 1 78 ? 2.676 2.658 0.713 1.00 92.19 78 TYR A CA 1
ATOM 632 C C . TYR A 1 78 ? 3.015 2.388 2.184 1.00 92.19 78 TYR A C 1
ATOM 634 O O . TYR A 1 78 ? 2.103 2.161 2.977 1.00 92.19 78 TYR A O 1
ATOM 642 N N . LEU A 1 79 ? 4.295 2.440 2.565 1.00 91.69 79 LEU A N 1
ATOM 643 C CA . LEU A 1 79 ? 4.722 2.213 3.948 1.00 91.69 79 LEU A CA 1
ATOM 644 C C . LEU A 1 79 ? 4.139 3.261 4.903 1.00 91.69 79 LEU A C 1
ATOM 646 O O . LEU A 1 79 ? 3.625 2.892 5.958 1.00 91.69 79 LEU A O 1
ATOM 650 N N . ASP A 1 80 ? 4.151 4.541 4.521 1.00 92.06 80 ASP A N 1
ATOM 651 C CA . ASP A 1 80 ? 3.541 5.617 5.315 1.00 92.06 80 ASP A CA 1
ATOM 652 C C . ASP A 1 80 ? 2.032 5.389 5.523 1.00 92.06 80 ASP A C 1
ATOM 654 O O . ASP A 1 80 ? 1.521 5.477 6.643 1.00 92.06 80 ASP A O 1
ATOM 658 N N . LEU A 1 81 ? 1.319 5.000 4.461 1.00 90.38 81 LEU A N 1
ATOM 659 C CA . LEU A 1 81 ? -0.108 4.684 4.535 1.00 90.38 81 LEU A CA 1
ATOM 660 C C . LEU A 1 81 ? -0.381 3.441 5.375 1.00 90.38 81 LEU A C 1
ATOM 662 O O . LEU A 1 81 ? -1.320 3.442 6.167 1.00 90.38 81 LEU A O 1
ATOM 666 N N . ALA A 1 82 ? 0.434 2.396 5.241 1.00 90.50 82 ALA A N 1
ATOM 667 C CA . ALA A 1 82 ? 0.299 1.171 6.018 1.00 90.50 82 ALA A CA 1
ATOM 668 C C . ALA A 1 82 ? 0.491 1.430 7.521 1.00 90.50 82 ALA A C 1
ATOM 670 O O . ALA A 1 82 ? -0.251 0.876 8.340 1.00 90.50 82 ALA A O 1
ATOM 671 N N . ILE A 1 83 ? 1.437 2.303 7.885 1.00 91.31 83 ILE A N 1
ATOM 672 C CA . ILE A 1 83 ? 1.647 2.746 9.269 1.00 91.31 83 ILE A CA 1
ATOM 673 C C . ILE A 1 83 ? 0.408 3.494 9.766 1.00 91.31 83 ILE A C 1
ATOM 675 O O . ILE A 1 83 ? -0.216 3.042 10.727 1.00 91.31 83 ILE A O 1
ATOM 679 N N . LYS A 1 84 ? -0.016 4.557 9.067 1.00 90.62 84 LYS A N 1
ATOM 680 C CA . LYS A 1 84 ? -1.203 5.353 9.437 1.00 90.62 84 LYS A CA 1
ATOM 681 C C . LYS A 1 84 ? -2.455 4.498 9.589 1.00 90.62 84 LYS A C 1
ATOM 683 O O . LYS A 1 84 ? -3.231 4.666 10.530 1.00 90.62 84 LYS A O 1
ATOM 688 N N . LEU A 1 85 ? -2.655 3.565 8.666 1.00 90.81 85 LEU A N 1
ATOM 689 C CA . LEU A 1 85 ? -3.791 2.659 8.674 1.00 90.81 85 LEU A CA 1
ATOM 690 C C . LEU A 1 85 ? -3.761 1.726 9.892 1.00 90.81 85 LEU A C 1
ATOM 692 O O . LEU A 1 85 ? -4.784 1.534 10.549 1.00 90.81 85 LEU A O 1
ATOM 696 N N . THR A 1 86 ? -2.585 1.195 10.232 1.00 90.06 86 THR A N 1
ATOM 697 C CA . THR A 1 86 ? -2.390 0.352 11.420 1.00 90.06 86 THR A CA 1
ATOM 698 C C . THR A 1 86 ? -2.639 1.139 12.708 1.00 90.06 86 THR A C 1
ATOM 700 O O . THR A 1 86 ? -3.311 0.640 13.613 1.00 90.06 86 THR A O 1
ATOM 703 N N . GLU A 1 87 ? -2.157 2.380 12.791 1.00 90.81 87 GLU A N 1
ATOM 704 C CA . GLU A 1 87 ? -2.387 3.263 13.939 1.00 90.81 87 GLU A CA 1
ATOM 705 C C . GLU A 1 87 ? -3.878 3.573 14.132 1.00 90.81 87 GLU A C 1
ATOM 707 O O . GLU A 1 87 ? -4.395 3.493 15.251 1.00 90.81 87 GLU A O 1
ATOM 712 N N . LEU A 1 88 ? -4.592 3.886 13.046 1.00 89.56 88 LEU A N 1
ATOM 713 C CA . LEU A 1 88 ? -6.028 4.165 13.077 1.00 89.56 88 LEU A CA 1
ATOM 714 C C . LEU A 1 88 ? -6.855 2.938 13.466 1.00 89.56 88 LEU A C 1
ATOM 716 O O . LEU A 1 88 ? -7.757 3.069 14.298 1.00 89.56 88 LEU A O 1
ATOM 720 N N . LEU A 1 89 ? -6.536 1.765 12.908 1.00 89.81 89 LEU A N 1
ATOM 721 C CA . LEU A 1 89 ? -7.157 0.493 13.289 1.00 89.81 89 LEU A CA 1
ATOM 722 C C . LEU A 1 89 ? -6.971 0.230 14.779 1.00 89.81 89 LEU A C 1
ATOM 724 O O . LEU A 1 89 ? -7.954 0.160 15.513 1.00 89.81 89 LEU A O 1
ATOM 728 N N . THR A 1 90 ? -5.721 0.238 15.244 1.00 89.88 90 THR A N 1
ATOM 729 C CA . THR A 1 90 ? -5.379 -0.008 16.652 1.00 89.88 90 THR A CA 1
ATOM 730 C C . THR A 1 90 ? -6.113 0.961 17.582 1.00 89.88 90 THR A C 1
ATOM 732 O O . THR A 1 90 ? -6.640 0.573 18.625 1.00 89.88 90 THR A O 1
ATOM 735 N N . LYS A 1 91 ? -6.191 2.246 17.211 1.00 89.06 91 LYS A N 1
ATOM 736 C CA . LYS A 1 91 ? -6.893 3.267 17.997 1.00 89.06 91 LYS A CA 1
ATOM 737 C C . LYS A 1 91 ? -8.402 3.018 18.059 1.00 89.06 91 LYS A C 1
ATOM 739 O O . LYS A 1 91 ? -9.001 3.221 19.118 1.00 89.06 91 LYS A O 1
ATOM 744 N N . LYS A 1 92 ? -9.027 2.608 16.951 1.00 87.75 92 LYS A N 1
ATOM 745 C CA . LYS A 1 92 ? -10.461 2.298 16.924 1.00 87.75 92 LYS A CA 1
ATOM 746 C C . LYS A 1 92 ? -10.785 1.012 17.671 1.00 87.75 92 LYS A C 1
ATOM 748 O O . LYS A 1 92 ? -11.683 1.056 18.505 1.00 87.75 92 LYS A O 1
ATOM 753 N N . GLU A 1 93 ? -10.031 -0.061 17.450 1.00 88.06 93 GLU A N 1
ATOM 754 C CA . GLU A 1 93 ? -10.210 -1.339 18.150 1.00 88.06 93 GLU A CA 1
ATOM 755 C C . GLU A 1 93 ? -10.092 -1.151 19.668 1.00 88.06 93 GLU A C 1
ATOM 757 O O . GLU A 1 93 ? -10.984 -1.549 20.415 1.00 88.06 93 GLU A O 1
ATOM 762 N N . ASN A 1 94 ? -9.068 -0.425 20.133 1.00 89.00 94 ASN A N 1
ATOM 763 C CA . ASN A 1 94 ? -8.930 -0.086 21.552 1.00 89.00 94 ASN A CA 1
ATOM 764 C C . ASN A 1 94 ? -10.102 0.760 22.072 1.00 89.00 94 ASN A C 1
ATOM 766 O O . ASN A 1 94 ? -10.556 0.568 23.200 1.00 89.00 94 ASN A O 1
ATOM 770 N N . SER A 1 95 ? -10.618 1.697 21.268 1.00 86.19 95 SER A N 1
ATOM 771 C CA . SER A 1 95 ? -11.779 2.507 21.655 1.00 86.19 95 SER A CA 1
ATOM 772 C C . SER A 1 95 ? -13.054 1.672 21.788 1.00 86.19 95 SER A C 1
ATOM 774 O O . SER A 1 95 ? -13.858 1.941 22.682 1.00 86.19 95 SER A O 1
ATOM 776 N N . GLU A 1 96 ? -13.264 0.683 20.921 1.00 85.00 96 GLU A N 1
ATOM 777 C CA . GLU A 1 96 ? -14.395 -0.242 21.026 1.00 85.00 96 GLU A CA 1
ATOM 778 C C . GLU A 1 96 ? -14.237 -1.189 22.216 1.00 85.00 9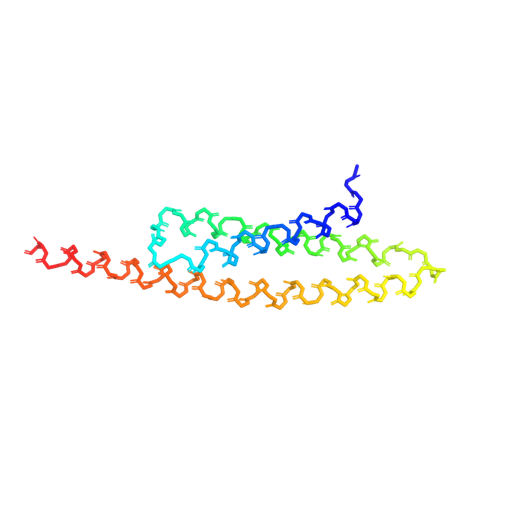6 GLU A C 1
ATOM 780 O O . GLU A 1 96 ? -15.182 -1.349 22.991 1.00 85.00 96 GLU A O 1
ATOM 785 N N . PHE A 1 97 ? -13.030 -1.711 22.437 1.00 85.88 97 PHE A N 1
ATOM 786 C CA . PHE A 1 97 ? -12.711 -2.555 23.585 1.00 85.88 97 PHE A CA 1
ATOM 787 C C . PHE A 1 97 ? -12.964 -1.844 24.926 1.00 85.88 97 PHE A C 1
ATOM 789 O O . PHE A 1 97 ? -13.654 -2.373 25.797 1.00 85.88 97 PHE A O 1
ATOM 796 N N . GLU A 1 98 ? -12.499 -0.602 25.082 1.00 86.44 98 GLU A N 1
ATOM 797 C CA . GLU A 1 98 ? -12.729 0.193 26.299 1.00 86.44 98 GLU A CA 1
ATOM 798 C C . GLU A 1 98 ? -14.216 0.503 26.540 1.00 86.44 98 GLU A C 1
ATOM 800 O O . GLU A 1 98 ? -14.662 0.581 27.688 1.00 86.44 98 GLU A O 1
ATOM 805 N N . LYS A 1 99 ? -15.016 0.673 25.477 1.00 85.50 99 LYS A N 1
ATOM 806 C CA . LYS A 1 99 ? -16.473 0.847 25.606 1.00 85.50 99 LYS A CA 1
ATOM 807 C C . LYS A 1 99 ? -17.159 -0.431 26.075 1.00 85.50 99 LYS A C 1
ATOM 809 O O . LYS A 1 99 ? -18.124 -0.328 26.826 1.00 85.50 99 LYS A O 1
ATOM 814 N N . LEU A 1 100 ? -16.693 -1.597 25.627 1.00 84.31 100 LEU A N 1
ATOM 815 C CA . LEU A 1 100 ? -17.213 -2.892 26.069 1.00 84.31 100 LEU A CA 1
ATOM 816 C C . LEU A 1 100 ? -16.893 -3.124 27.548 1.00 84.31 100 LEU A C 1
ATOM 818 O O . LEU A 1 100 ? -17.805 -3.378 28.324 1.00 84.31 100 LEU A O 1
ATOM 822 N N . LYS A 1 101 ? -15.643 -2.886 27.960 1.00 81.44 101 LYS A N 1
ATOM 823 C CA . LYS A 1 101 ? -15.201 -3.041 29.355 1.00 81.44 101 LYS A CA 1
ATOM 824 C C . LYS A 1 101 ? -15.965 -2.163 30.354 1.00 81.44 101 LYS A C 1
ATOM 826 O O . LYS A 1 101 ? -16.092 -2.529 31.511 1.00 81.44 101 LYS A O 1
ATOM 831 N N . LYS A 1 102 ? -16.448 -0.989 29.932 1.00 77.06 102 LYS A N 1
ATOM 832 C CA . LYS A 1 102 ? -17.250 -0.078 30.775 1.00 77.06 102 LYS A CA 1
ATOM 833 C C . LYS A 1 102 ? -18.745 -0.413 30.810 1.00 77.06 102 LYS A C 1
ATOM 835 O O . LYS A 1 102 ? -19.483 0.250 31.534 1.00 77.06 102 LYS A O 1
ATOM 840 N N . LYS A 1 103 ? -19.205 -1.342 29.966 1.00 67.75 103 LYS A N 1
ATOM 841 C CA . LYS A 1 103 ? -20.598 -1.809 29.922 1.00 67.75 103 LYS A CA 1
ATOM 842 C C . LYS A 1 103 ? -20.826 -3.093 30.733 1.00 67.75 103 LYS A C 1
ATOM 844 O O . LYS A 1 103 ? -21.987 -3.463 30.892 1.00 67.75 103 LYS A O 1
ATOM 849 N N . GLU A 1 104 ? -19.761 -3.727 31.221 1.00 53.44 104 GLU A N 1
ATOM 850 C CA . GLU A 1 104 ? -19.770 -4.775 32.258 1.00 53.44 104 GLU A CA 1
ATOM 851 C C . GLU A 1 104 ? -19.567 -4.164 33.651 1.00 53.44 104 GLU A C 1
ATOM 853 O O . GLU A 1 104 ? -20.188 -4.681 34.605 1.00 53.44 104 GLU A O 1
#